Protein AF-A0A3N6DT54-F1 (afdb_monomer_lite)

Structure (mmCIF, N/CA/C/O backbone):
data_AF-A0A3N6DT54-F1
#
_entry.id   AF-A0A3N6DT54-F1
#
loop_
_atom_site.group_PDB
_atom_site.id
_atom_site.type_symbol
_atom_site.label_atom_id
_atom_site.label_alt_id
_atom_site.label_comp_id
_atom_site.label_asym_id
_atom_site.label_entity_id
_atom_site.label_seq_id
_atom_site.pdbx_PDB_ins_code
_atom_site.Cartn_x
_atom_site.Cartn_y
_atom_site.Cartn_z
_atom_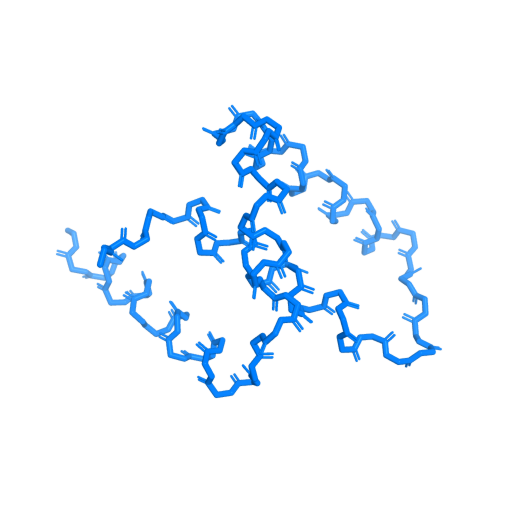site.occupancy
_atom_site.B_iso_or_equiv
_atom_site.auth_seq_id
_atom_site.auth_comp_id
_atom_site.auth_asym_id
_atom_site.auth_atom_id
_atom_site.pdbx_PDB_model_num
ATOM 1 N N . MET A 1 1 ? -15.898 -10.345 5.228 1.00 49.28 1 MET A N 1
ATOM 2 C CA . MET A 1 1 ? -15.468 -9.202 6.054 1.00 49.28 1 MET A CA 1
ATOM 3 C C . MET A 1 1 ? -15.110 -8.127 5.058 1.00 49.28 1 MET A C 1
ATOM 5 O O . MET A 1 1 ? -14.227 -8.375 4.251 1.00 49.28 1 MET A O 1
ATOM 9 N N . GLU A 1 2 ? -15.893 -7.058 5.010 1.00 63.28 2 GLU A N 1
ATOM 10 C CA . GLU A 1 2 ? -15.656 -5.929 4.107 1.00 63.28 2 GLU A CA 1
ATOM 11 C C . GLU A 1 2 ? -14.332 -5.261 4.497 1.00 63.28 2 GLU A C 1
ATOM 13 O O . GLU A 1 2 ? -14.044 -5.115 5.690 1.00 63.28 2 GLU A O 1
ATOM 18 N N . LEU A 1 3 ? -13.483 -4.960 3.518 1.00 71.81 3 LEU A N 1
ATOM 19 C CA . LEU A 1 3 ? -12.231 -4.256 3.768 1.00 71.81 3 LEU A CA 1
ATOM 20 C C . LEU A 1 3 ? -12.515 -2.764 3.765 1.00 71.81 3 LEU A C 1
ATOM 22 O O . LEU A 1 3 ? -13.097 -2.251 2.816 1.00 71.81 3 LEU A O 1
ATOM 26 N N . ASP A 1 4 ? -12.049 -2.056 4.792 1.00 86.31 4 ASP A N 1
ATOM 27 C CA . ASP A 1 4 ? -11.989 -0.604 4.681 1.00 86.31 4 ASP A CA 1
ATOM 28 C C . ASP A 1 4 ? -10.957 -0.191 3.618 1.00 86.31 4 ASP A C 1
ATOM 30 O O . ASP A 1 4 ? -10.023 -0.931 3.289 1.00 86.31 4 ASP A O 1
ATOM 34 N N . GLN A 1 5 ? -11.116 1.021 3.088 1.00 87.06 5 GLN A N 1
ATOM 35 C CA . GLN A 1 5 ? -10.275 1.550 2.0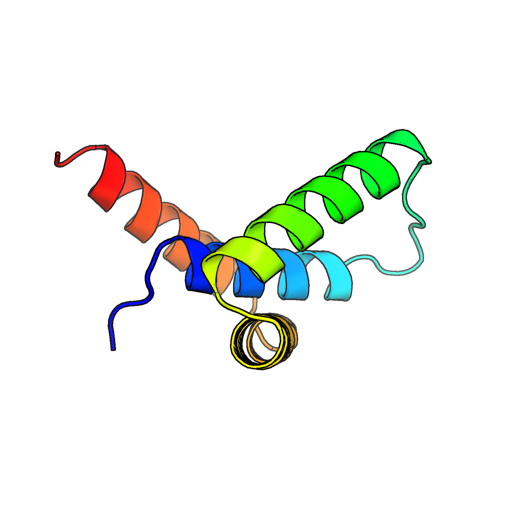10 1.00 87.06 5 GLN A CA 1
ATOM 36 C C . GLN A 1 5 ? -8.774 1.514 2.345 1.00 87.06 5 GLN A C 1
ATOM 38 O O . GL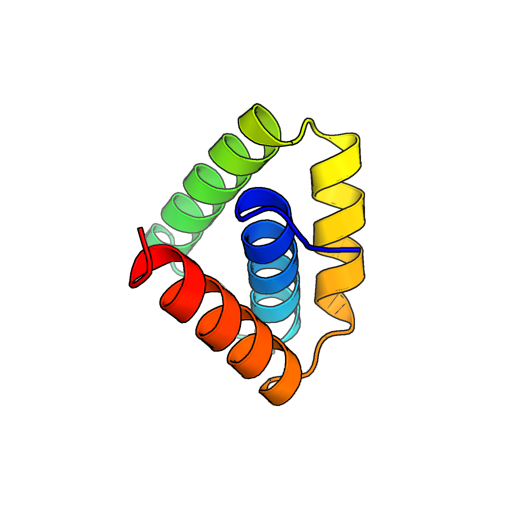N A 1 5 ? -7.945 1.325 1.454 1.00 87.06 5 GLN A O 1
ATOM 43 N N . GLY A 1 6 ? -8.406 1.667 3.622 1.00 91.69 6 GLY A N 1
ATOM 44 C CA . GLY A 1 6 ? -7.017 1.586 4.067 1.00 91.69 6 GLY A CA 1
ATOM 45 C C . GLY A 1 6 ? -6.464 0.167 3.951 1.00 91.69 6 GLY A C 1
ATOM 46 O O . GLY A 1 6 ? -5.368 -0.022 3.422 1.00 91.69 6 GLY A O 1
ATOM 47 N N . ALA A 1 7 ? -7.224 -0.833 4.398 1.00 94.12 7 ALA A N 1
ATOM 48 C CA . ALA A 1 7 ? -6.855 -2.241 4.276 1.00 94.12 7 ALA A CA 1
ATOM 49 C C . ALA A 1 7 ? -6.748 -2.675 2.803 1.00 94.12 7 ALA A C 1
ATOM 51 O O . ALA A 1 7 ? -5.770 -3.324 2.423 1.00 94.12 7 ALA A O 1
ATOM 52 N N . THR A 1 8 ? -7.689 -2.246 1.954 1.00 94.75 8 THR A N 1
ATOM 53 C CA . THR A 1 8 ? -7.631 -2.487 0.504 1.00 94.75 8 THR A CA 1
ATOM 54 C C . THR A 1 8 ? -6.381 -1.863 -0.117 1.00 94.75 8 THR A C 1
ATOM 56 O O . THR A 1 8 ? -5.633 -2.542 -0.822 1.00 94.75 8 THR A O 1
ATOM 59 N N . ALA A 1 9 ? -6.079 -0.602 0.203 1.00 95.06 9 ALA A N 1
ATOM 60 C CA . ALA A 1 9 ? -4.884 0.073 -0.296 1.00 95.06 9 ALA A CA 1
ATOM 61 C C . ALA A 1 9 ? -3.577 -0.601 0.166 1.00 95.06 9 ALA A C 1
ATOM 63 O O . ALA A 1 9 ? -2.640 -0.717 -0.625 1.00 95.06 9 ALA A O 1
ATOM 64 N N . ALA A 1 10 ? -3.508 -1.084 1.413 1.00 96.56 10 ALA A N 1
ATOM 65 C CA . ALA A 1 10 ? -2.345 -1.809 1.928 1.00 96.56 10 ALA A CA 1
ATOM 66 C C . ALA A 1 10 ? -2.107 -3.130 1.177 1.00 96.56 10 ALA A C 1
ATOM 68 O O . ALA A 1 10 ? -0.975 -3.411 0.779 1.00 96.56 10 ALA A O 1
ATOM 69 N N . ARG A 1 11 ? -3.171 -3.898 0.906 1.00 96.94 11 ARG A N 1
ATOM 70 C CA . ARG A 1 11 ? -3.091 -5.134 0.108 1.00 96.94 11 ARG A CA 1
ATOM 71 C C . ARG A 1 11 ? -2.613 -4.872 -1.316 1.00 96.94 11 ARG A C 1
ATOM 73 O O . ARG A 1 11 ? -1.711 -5.555 -1.797 1.00 96.94 11 ARG A O 1
ATOM 80 N N . ILE A 1 12 ? -3.175 -3.862 -1.979 1.00 95.50 12 ILE A N 1
ATOM 81 C CA . ILE A 1 12 ? -2.793 -3.496 -3.350 1.00 95.50 12 ILE A CA 1
ATOM 82 C C . ILE A 1 12 ? -1.328 -3.048 -3.402 1.00 95.50 12 ILE A C 1
ATOM 84 O O . ILE A 1 12 ? -0.599 -3.430 -4.317 1.00 95.50 12 ILE A O 1
ATOM 88 N N . LEU A 1 13 ? -0.865 -2.279 -2.409 1.00 94.75 13 LEU A N 1
ATOM 89 C CA . LEU A 1 13 ? 0.531 -1.852 -2.334 1.00 94.75 13 LEU A CA 1
ATOM 90 C C . LEU A 1 13 ? 1.490 -3.038 -2.140 1.00 94.75 13 LEU A C 1
ATOM 92 O O . LEU A 1 13 ? 2.541 -3.076 -2.784 1.00 94.75 13 LEU A O 1
ATOM 96 N N . GLY A 1 14 ? 1.118 -4.011 -1.300 1.00 94.88 14 GLY A N 1
ATOM 97 C CA . GLY A 1 14 ? 1.854 -5.266 -1.127 1.00 94.88 14 GLY A CA 1
ATOM 98 C C . GLY A 1 14 ? 1.958 -6.060 -2.433 1.00 94.88 14 GLY A C 1
ATOM 99 O O . GLY A 1 14 ? 3.064 -6.399 -2.859 1.00 94.88 14 GLY A O 1
ATOM 100 N N . ALA A 1 15 ? 0.831 -6.262 -3.123 1.00 95.62 15 ALA A N 1
ATOM 101 C CA . ALA A 1 15 ? 0.772 -6.950 -4.416 1.00 95.62 15 ALA A CA 1
ATOM 102 C C . ALA A 1 15 ? 1.653 -6.263 -5.476 1.00 95.62 15 ALA A C 1
ATOM 104 O O . ALA A 1 15 ? 2.505 -6.892 -6.106 1.00 95.62 15 ALA A O 1
ATOM 105 N N . ALA A 1 16 ? 1.519 -4.939 -5.613 1.00 92.88 16 ALA A N 1
ATOM 106 C CA . ALA A 1 16 ? 2.312 -4.148 -6.548 1.00 92.88 16 ALA A CA 1
ATOM 107 C C . ALA A 1 16 ? 3.816 -4.217 -6.241 1.00 92.88 16 ALA A C 1
ATOM 109 O O . ALA A 1 16 ? 4.633 -4.200 -7.160 1.00 92.88 16 ALA A O 1
ATOM 110 N N . GLY A 1 17 ? 4.197 -4.301 -4.962 1.00 90.94 17 GLY A N 1
ATOM 111 C CA . GLY A 1 17 ? 5.579 -4.542 -4.550 1.00 90.94 17 GLY A CA 1
ATOM 112 C C . GLY A 1 17 ? 6.101 -5.908 -5.001 1.00 90.94 17 GLY A C 1
ATOM 113 O O . GLY A 1 17 ? 7.208 -5.981 -5.529 1.00 90.94 17 GLY A O 1
ATOM 114 N N . ALA A 1 18 ? 5.299 -6.965 -4.846 1.00 90.88 18 ALA A N 1
ATOM 115 C CA . ALA A 1 18 ? 5.674 -8.335 -5.199 1.00 90.88 18 ALA A CA 1
ATOM 116 C C . ALA A 1 18 ? 5.871 -8.545 -6.711 1.00 90.88 18 ALA A C 1
ATOM 118 O O . ALA A 1 18 ? 6.732 -9.321 -7.121 1.00 90.88 18 ALA A O 1
ATOM 119 N N . TRP A 1 19 ? 5.108 -7.843 -7.553 1.00 91.00 19 TRP A N 1
ATOM 120 C CA . TRP A 1 19 ? 5.192 -7.999 -9.011 1.00 91.00 19 TRP A CA 1
ATOM 121 C C . TRP A 1 19 ? 6.335 -7.227 -9.670 1.00 91.00 19 TRP A C 1
ATOM 123 O O . TRP A 1 19 ? 6.586 -7.412 -10.863 1.00 91.00 19 TRP A O 1
ATOM 133 N N . ARG A 1 20 ? 7.051 -6.368 -8.933 1.00 86.50 20 ARG A N 1
ATOM 134 C CA . ARG A 1 20 ? 8.238 -5.682 -9.463 1.00 86.50 20 ARG A CA 1
ATOM 135 C C . ARG A 1 20 ? 9.417 -6.651 -9.550 1.00 86.50 20 ARG A C 1
ATOM 137 O O . ARG A 1 20 ? 10.335 -6.605 -8.739 1.00 86.50 20 ARG A O 1
ATOM 1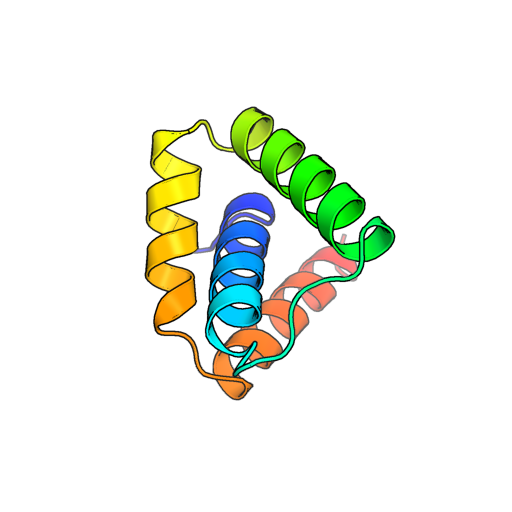44 N N . VAL A 1 21 ? 9.404 -7.507 -10.568 1.00 76.69 21 VAL A N 1
ATOM 145 C CA . VAL A 1 21 ? 10.542 -8.361 -10.924 1.00 76.69 21 VAL A CA 1
ATOM 146 C C . VAL A 1 21 ? 11.626 -7.485 -11.553 1.00 76.69 21 VAL A C 1
ATOM 148 O O . VAL A 1 21 ? 11.409 -6.883 -12.603 1.00 76.69 21 VAL A O 1
ATOM 151 N N . ASP A 1 22 ? 12.766 -7.365 -10.871 1.00 72.38 22 ASP A N 1
ATOM 152 C CA . ASP A 1 22 ? 14.006 -6.724 -11.345 1.00 72.38 22 ASP A CA 1
ATOM 153 C C . ASP A 1 22 ? 13.895 -5.263 -11.820 1.00 72.38 22 ASP A C 1
ATOM 155 O O . ASP A 1 22 ? 14.794 -4.729 -12.471 1.00 72.38 22 ASP A O 1
ATOM 159 N N . SER A 1 23 ? 12.812 -4.576 -11.454 1.00 83.88 23 SER A N 1
ATOM 160 C CA . SER A 1 23 ? 12.602 -3.166 -11.771 1.00 83.88 23 SER A CA 1
ATOM 161 C C . SER A 1 23 ? 12.642 -2.330 -10.492 1.00 83.88 23 SER A C 1
ATOM 163 O O . SER A 1 23 ? 11.603 -2.146 -9.845 1.00 83.88 23 SER A O 1
ATOM 165 N N . PRO A 1 24 ? 13.814 -1.809 -10.085 1.00 85.94 24 PRO A N 1
ATOM 166 C CA . PRO A 1 24 ? 13.892 -0.906 -8.945 1.00 85.94 24 PRO A CA 1
ATOM 167 C C . PRO A 1 24 ? 13.056 0.349 -9.204 1.00 85.94 24 PRO A C 1
ATOM 169 O O . PRO A 1 24 ? 12.894 0.787 -10.345 1.00 85.94 24 PRO A O 1
ATOM 172 N N . ARG A 1 25 ? 12.499 0.923 -8.136 1.00 90.62 25 ARG A N 1
ATOM 173 C CA . ARG A 1 25 ? 11.793 2.202 -8.224 1.00 90.62 25 ARG A CA 1
ATOM 174 C C . ARG A 1 25 ? 12.783 3.320 -8.527 1.00 90.62 25 ARG A C 1
ATOM 176 O O . ARG A 1 25 ? 13.888 3.359 -7.986 1.00 90.62 25 ARG A O 1
ATOM 183 N N . SER A 1 26 ? 12.366 4.262 -9.361 1.00 93.50 26 SER A N 1
ATOM 184 C CA . SER A 1 26 ? 12.985 5.581 -9.409 1.00 93.50 26 SER A CA 1
ATOM 185 C C . SER A 1 26 ? 12.830 6.286 -8.056 1.00 93.50 26 SER A C 1
ATOM 187 O O . SER A 1 26 ? 11.928 5.984 -7.274 1.00 93.50 26 SER A O 1
ATOM 189 N N . ALA A 1 27 ? 13.674 7.285 -7.787 1.00 95.25 27 ALA A N 1
ATOM 190 C CA . ALA A 1 27 ? 13.592 8.058 -6.546 1.00 95.25 27 ALA A CA 1
ATOM 191 C C . ALA A 1 27 ? 12.213 8.720 -6.340 1.00 95.25 27 ALA A C 1
ATOM 193 O O . ALA A 1 27 ? 11.734 8.826 -5.211 1.00 95.25 27 ALA A O 1
ATOM 194 N N . ALA A 1 28 ? 11.557 9.140 -7.427 1.00 95.31 28 ALA A N 1
ATOM 195 C CA . ALA A 1 28 ? 10.224 9.731 -7.371 1.00 95.31 28 ALA A CA 1
ATOM 196 C C . ALA A 1 28 ? 9.152 8.699 -6.983 1.00 95.31 28 ALA A C 1
ATOM 198 O O . ALA A 1 28 ? 8.325 8.979 -6.118 1.00 95.31 28 ALA A O 1
ATOM 199 N N . GLU A 1 29 ? 9.186 7.503 -7.577 1.00 93.19 29 GLU A N 1
ATOM 200 C CA . GLU A 1 29 ? 8.285 6.402 -7.212 1.00 93.19 29 GLU A CA 1
ATOM 201 C C . GLU A 1 29 ? 8.504 5.961 -5.758 1.00 93.19 29 GLU A C 1
ATOM 203 O O . GLU A 1 29 ? 7.541 5.763 -5.021 1.00 93.19 29 GLU A O 1
ATOM 208 N N . GLU A 1 30 ? 9.758 5.853 -5.315 1.00 94.75 30 GLU A N 1
ATOM 209 C CA . GLU A 1 30 ? 10.083 5.454 -3.941 1.00 94.75 30 GLU A CA 1
ATOM 210 C C . GLU A 1 30 ? 9.587 6.485 -2.915 1.00 94.75 30 GLU A C 1
ATOM 212 O O . GLU A 1 30 ? 9.034 6.123 -1.875 1.00 94.75 30 GLU A O 1
ATOM 217 N N . SER A 1 31 ? 9.698 7.780 -3.231 1.00 96.19 31 SER A N 1
ATOM 218 C CA . SER A 1 31 ? 9.147 8.852 -2.396 1.00 96.19 31 SER A CA 1
ATOM 219 C C . SER A 1 31 ? 7.620 8.772 -2.287 1.00 96.19 31 SER A C 1
ATOM 221 O O . SER A 1 31 ? 7.072 8.912 -1.191 1.00 96.19 31 SER A O 1
ATOM 223 N N . GLN A 1 32 ? 6.928 8.494 -3.396 1.00 95.12 32 GLN A N 1
ATOM 224 C CA . GLN A 1 32 ? 5.471 8.333 -3.402 1.00 95.12 32 GLN A CA 1
ATOM 225 C C . GLN A 1 32 ? 5.031 7.123 -2.579 1.00 95.12 32 GLN A C 1
ATOM 227 O O . GLN A 1 32 ? 4.113 7.241 -1.766 1.00 95.12 32 GLN A O 1
ATOM 232 N N . VAL A 1 33 ? 5.712 5.984 -2.738 1.00 93.94 33 VAL A N 1
ATOM 233 C CA . VAL A 1 33 ? 5.431 4.773 -1.958 1.00 93.94 33 VAL A CA 1
ATOM 234 C C . VAL A 1 33 ? 5.691 5.009 -0.478 1.00 93.94 33 VAL A C 1
ATOM 236 O O . VAL A 1 33 ? 4.830 4.701 0.336 1.00 93.94 33 VAL A O 1
ATOM 239 N N . THR A 1 34 ? 6.805 5.645 -0.118 1.00 95.88 34 THR A N 1
ATOM 240 C CA . THR A 1 34 ? 7.106 5.996 1.278 1.00 95.88 34 THR A CA 1
ATOM 241 C C . THR A 1 34 ? 6.008 6.870 1.889 1.00 95.88 34 THR A C 1
ATOM 243 O O . THR A 1 34 ? 5.542 6.604 2.998 1.00 95.88 34 THR A O 1
ATOM 246 N N . ALA A 1 35 ? 5.549 7.895 1.163 1.00 96.19 35 ALA A N 1
ATOM 247 C CA . ALA A 1 35 ? 4.479 8.774 1.628 1.00 96.19 35 ALA A CA 1
ATOM 248 C C . ALA A 1 35 ? 3.134 8.039 1.768 1.00 96.19 35 ALA A C 1
ATOM 250 O O . ALA A 1 35 ? 2.405 8.273 2.734 1.00 96.19 35 ALA A O 1
ATOM 251 N N . ALA A 1 36 ? 2.802 7.148 0.831 1.00 94.69 36 ALA A N 1
ATOM 252 C CA . ALA A 1 36 ? 1.600 6.320 0.900 1.00 94.69 36 ALA A CA 1
ATOM 253 C C . ALA A 1 36 ? 1.652 5.355 2.094 1.00 94.69 36 ALA A C 1
ATOM 255 O O . ALA A 1 36 ? 0.726 5.336 2.904 1.00 94.69 36 ALA A O 1
ATOM 256 N N . THR A 1 37 ? 2.764 4.640 2.265 1.00 95.25 37 THR A N 1
ATOM 257 C CA . THR A 1 37 ? 3.015 3.742 3.398 1.00 95.25 37 THR A CA 1
ATOM 258 C C . THR A 1 37 ? 2.881 4.476 4.729 1.00 95.25 37 THR A C 1
ATOM 260 O O . THR A 1 37 ? 2.172 4.006 5.614 1.00 95.25 37 THR A O 1
ATOM 263 N N . ALA A 1 38 ? 3.472 5.667 4.870 1.00 95.75 38 ALA A N 1
ATOM 264 C CA . ALA A 1 38 ? 3.350 6.463 6.091 1.00 95.75 38 ALA A CA 1
ATOM 265 C C . ALA A 1 38 ? 1.887 6.810 6.424 1.00 95.75 38 ALA A C 1
ATOM 267 O O . ALA A 1 38 ? 1.463 6.658 7.569 1.00 95.75 38 ALA A O 1
ATOM 268 N N . ARG A 1 39 ? 1.091 7.212 5.422 1.00 95.88 39 ARG A N 1
ATOM 269 C CA . ARG A 1 39 ? -0.344 7.492 5.604 1.00 95.88 39 ARG A CA 1
ATOM 270 C C . ARG A 1 39 ? -1.116 6.246 6.036 1.00 95.88 39 ARG A C 1
ATOM 272 O O . ARG A 1 39 ? -1.944 6.337 6.939 1.00 95.88 39 ARG A O 1
ATOM 279 N N . LEU A 1 40 ? -0.824 5.091 5.439 1.00 95.69 40 LEU A N 1
ATOM 280 C CA . LEU A 1 40 ? -1.463 3.822 5.798 1.00 95.69 40 LEU A CA 1
ATOM 281 C C . LEU A 1 40 ? -1.079 3.365 7.210 1.00 95.69 40 LEU A C 1
ATOM 283 O O . LEU A 1 40 ? -1.952 2.942 7.964 1.00 95.69 40 LEU A O 1
ATOM 287 N N . HIS A 1 41 ? 0.182 3.531 7.616 1.00 94.69 41 HIS A N 1
ATOM 288 C CA . HIS A 1 41 ? 0.612 3.288 8.996 1.00 94.69 41 HIS A CA 1
ATOM 289 C C . HIS A 1 41 ? -0.122 4.184 9.998 1.00 94.69 41 HIS A C 1
ATOM 291 O O . HIS A 1 41 ? -0.498 3.710 11.068 1.00 94.69 41 HIS A O 1
ATOM 297 N N . THR A 1 42 ? -0.343 5.461 9.670 1.00 95.06 42 THR A N 1
ATOM 298 C CA . THR A 1 42 ? -1.132 6.368 10.516 1.00 95.06 42 THR A CA 1
ATOM 299 C C . THR A 1 42 ? -2.598 5.942 10.600 1.00 95.06 42 THR A C 1
ATOM 301 O O . THR A 1 42 ? -3.169 5.978 11.685 1.00 95.06 42 THR A O 1
ATOM 304 N N . ALA A 1 43 ? -3.204 5.533 9.483 1.00 94.62 43 ALA A N 1
ATOM 305 C CA . ALA A 1 43 ? -4.624 5.192 9.424 1.00 94.62 43 ALA A CA 1
ATOM 306 C C . ALA A 1 43 ? -4.955 3.830 10.061 1.00 94.62 43 ALA A C 1
ATOM 308 O O . ALA A 1 43 ? -5.935 3.709 10.791 1.00 94.62 43 ALA A O 1
ATOM 309 N N . LEU A 1 44 ? -4.145 2.803 9.794 1.00 94.62 44 LEU A N 1
ATOM 310 C CA . LEU A 1 44 ? -4.400 1.421 10.222 1.00 94.62 44 LEU A CA 1
ATOM 311 C C . LEU A 1 44 ? -3.685 1.052 11.526 1.00 94.62 44 LEU A C 1
ATOM 313 O O . LEU A 1 44 ? -4.071 0.101 12.207 1.00 94.62 44 LEU A O 1
ATOM 317 N N . GLY A 1 45 ? -2.619 1.779 11.857 1.00 96.06 45 GLY A N 1
ATOM 318 C CA . GLY A 1 45 ? -1.613 1.347 12.816 1.00 96.06 45 GLY A CA 1
ATOM 319 C C . GLY A 1 45 ? -0.611 0.353 12.199 1.00 96.06 45 GLY A C 1
ATOM 320 O O . GLY A 1 45 ? -0.941 -0.353 11.241 1.00 96.06 45 GLY A O 1
ATOM 321 N N . PRO A 1 46 ? 0.618 0.246 12.748 1.00 92.94 46 PRO A N 1
ATOM 322 C CA . PRO A 1 46 ? 1.683 -0.552 12.137 1.00 92.94 46 PRO A CA 1
ATOM 323 C C . PRO A 1 46 ? 1.357 -2.030 11.956 1.00 92.94 46 PRO A C 1
ATOM 325 O O . PRO A 1 46 ? 1.529 -2.561 10.866 1.00 92.94 46 PRO A O 1
ATOM 328 N N . ARG A 1 47 ? 0.809 -2.668 12.995 1.00 96.06 47 ARG A N 1
ATOM 329 C CA . ARG A 1 47 ? 0.490 -4.099 12.967 1.00 96.06 47 ARG A CA 1
ATOM 330 C C . ARG A 1 47 ? -0.512 -4.442 11.865 1.00 96.06 47 ARG A C 1
ATOM 332 O O . ARG A 1 47 ? -0.280 -5.356 11.087 1.00 96.06 47 ARG A O 1
ATOM 339 N N . ARG A 1 48 ? -1.618 -3.696 11.790 1.00 95.75 48 ARG A N 1
ATOM 340 C CA . ARG A 1 48 ? -2.664 -3.962 10.798 1.00 95.75 48 ARG A CA 1
ATOM 341 C C . ARG A 1 48 ? -2.164 -3.675 9.383 1.00 95.75 48 ARG A C 1
ATOM 343 O O . ARG A 1 48 ? -2.457 -4.444 8.482 1.00 95.75 48 ARG A O 1
ATOM 350 N N . TYR A 1 49 ? -1.372 -2.620 9.187 1.00 96.00 49 TYR A N 1
ATOM 351 C CA . TYR A 1 49 ? -0.737 -2.376 7.891 1.00 96.00 49 TYR A CA 1
ATOM 352 C C . TYR A 1 49 ? 0.139 -3.558 7.444 1.00 96.00 49 TYR A C 1
ATOM 354 O O . TYR A 1 49 ? 0.017 -3.998 6.304 1.00 96.00 49 TYR A O 1
ATOM 362 N N . GLU A 1 50 ? 0.998 -4.082 8.323 1.00 96.31 50 GLU A N 1
ATOM 363 C CA . GLU A 1 50 ? 1.876 -5.214 8.000 1.00 96.31 50 GLU A CA 1
ATOM 364 C C . GLU A 1 50 ? 1.080 -6.486 7.679 1.00 96.31 50 GLU A C 1
ATOM 366 O O . GLU A 1 50 ? 1.389 -7.162 6.699 1.00 96.31 50 GLU A O 1
ATOM 371 N N . GLU A 1 51 ? 0.029 -6.777 8.452 1.00 97.06 51 GLU A N 1
ATOM 372 C CA . GLU A 1 51 ? -0.885 -7.902 8.213 1.00 97.06 51 GLU A CA 1
ATOM 373 C C . GLU A 1 51 ? -1.541 -7.804 6.826 1.00 97.06 51 GLU A C 1
ATOM 375 O O . GLU A 1 51 ? -1.468 -8.741 6.031 1.00 97.06 51 GLU A O 1
ATOM 380 N N . GLU A 1 52 ? -2.140 -6.656 6.504 1.00 97.31 52 GLU A N 1
ATOM 381 C CA . GLU A 1 52 ? -2.831 -6.461 5.227 1.00 97.31 52 GLU A CA 1
ATOM 382 C C . GLU A 1 52 ? -1.852 -6.421 4.042 1.00 97.31 52 GLU A C 1
ATOM 384 O O . GLU A 1 52 ? -2.115 -7.016 2.999 1.00 97.31 52 GLU A O 1
ATOM 389 N N . SER A 1 53 ? -0.688 -5.789 4.202 1.00 96.00 53 SER A N 1
ATOM 390 C CA . SER A 1 53 ? 0.365 -5.773 3.178 1.00 96.00 53 SER A CA 1
ATOM 391 C C . SER A 1 53 ? 0.879 -7.185 2.871 1.00 96.00 53 SER A C 1
ATOM 393 O O . SER A 1 53 ? 1.019 -7.551 1.703 1.00 96.00 53 SER A O 1
ATOM 395 N N . ALA A 1 54 ? 1.075 -8.016 3.901 1.00 96.81 54 ALA A N 1
ATOM 396 C CA . ALA A 1 54 ? 1.488 -9.408 3.741 1.00 96.81 54 ALA A CA 1
ATOM 397 C C . ALA A 1 54 ? 0.428 -10.255 3.020 1.00 96.81 54 ALA A C 1
ATOM 399 O O . ALA A 1 54 ? 0.779 -11.055 2.153 1.00 96.81 54 ALA A O 1
ATOM 400 N N . LEU A 1 55 ? -0.860 -10.056 3.323 1.00 96.00 55 LEU A N 1
ATOM 401 C CA . LEU A 1 55 ? -1.954 -10.691 2.576 1.00 96.00 55 LEU A CA 1
ATOM 402 C C . LEU A 1 55 ? -1.957 -10.257 1.103 1.00 96.00 55 LEU A C 1
ATOM 404 O O . LEU A 1 55 ? -2.221 -11.071 0.221 1.00 96.00 55 LEU A O 1
ATOM 408 N N . GLY A 1 56 ? -1.600 -8.998 0.840 1.00 96.12 56 GLY A N 1
ATOM 409 C CA . GLY A 1 56 ? -1.428 -8.446 -0.501 1.00 96.12 56 GLY A CA 1
ATOM 410 C C . GLY A 1 56 ? -0.410 -9.190 -1.366 1.00 96.12 56 GLY A C 1
ATOM 411 O O . GLY A 1 56 ? -0.613 -9.320 -2.568 1.00 96.12 56 GLY A O 1
ATOM 412 N N . LEU A 1 57 ? 0.654 -9.738 -0.770 1.00 95.38 57 LEU A N 1
ATOM 413 C CA . LEU A 1 57 ? 1.703 -10.464 -1.503 1.00 95.38 57 LEU A CA 1
ATOM 414 C C . LEU A 1 57 ? 1.175 -11.696 -2.254 1.00 95.38 57 LEU A C 1
ATOM 416 O O . LEU A 1 57 ? 1.785 -12.118 -3.234 1.00 95.38 57 LEU A O 1
ATOM 420 N N . GLY A 1 58 ? 0.076 -12.286 -1.775 1.00 94.19 58 GLY A N 1
ATOM 421 C CA . GLY A 1 58 ? -0.552 -13.460 -2.380 1.00 94.19 58 GLY A CA 1
ATOM 422 C C . GLY A 1 58 ? -1.596 -13.138 -3.446 1.00 94.19 58 GLY A C 1
ATOM 423 O O . GLY A 1 58 ? -2.117 -14.072 -4.050 1.00 94.19 58 GLY A O 1
ATOM 424 N N . LEU A 1 59 ? -1.916 -11.859 -3.667 1.00 96.12 59 LEU A N 1
ATOM 425 C CA . LEU A 1 59 ? -2.953 -11.479 -4.618 1.00 96.12 59 LEU A CA 1
ATOM 426 C C . LEU A 1 59 ? -2.481 -11.629 -6.062 1.00 96.12 59 LEU A C 1
ATOM 428 O O . LEU A 1 59 ? -1.346 -11.313 -6.429 1.00 96.12 59 LEU A O 1
ATOM 432 N N . THR A 1 60 ? -3.412 -12.063 -6.897 1.00 94.94 60 THR A N 1
ATOM 433 C CA . THR A 1 60 ? -3.302 -12.069 -8.352 1.00 94.94 60 THR A CA 1
ATOM 434 C C . THR A 1 60 ? -3.732 -10.718 -8.943 1.00 94.94 60 THR A C 1
ATOM 436 O O . THR A 1 60 ? -4.445 -9.947 -8.292 1.00 94.94 60 THR A O 1
ATOM 439 N N . PRO A 1 61 ? -3.332 -10.404 -10.191 1.00 94.19 61 PRO A N 1
ATOM 440 C CA . PRO A 1 61 ? -3.810 -9.210 -10.887 1.00 94.19 61 PRO A CA 1
ATOM 441 C C . PRO A 1 61 ? -5.338 -9.098 -10.949 1.00 94.19 61 PRO A C 1
ATOM 443 O O . PRO A 1 61 ? -5.869 -8.011 -10.731 1.00 94.19 61 PRO A O 1
ATOM 446 N N . ASP A 1 62 ? -6.041 -10.210 -11.176 1.00 96.19 62 ASP A N 1
ATOM 447 C CA . ASP A 1 62 ? -7.506 -10.228 -11.254 1.00 96.19 62 ASP A CA 1
ATOM 448 C C . ASP A 1 62 ? -8.157 -9.908 -9.901 1.00 96.19 62 ASP A C 1
ATOM 450 O O . ASP A 1 62 ? -9.110 -9.134 -9.838 1.00 96.19 62 ASP A O 1
ATOM 454 N N . GLU A 1 63 ? -7.610 -10.428 -8.799 1.00 95.81 63 GLU A N 1
ATOM 455 C CA . GLU A 1 63 ? -8.089 -10.101 -7.451 1.00 95.81 63 GLU A CA 1
ATOM 456 C C . GLU A 1 63 ? -7.850 -8.627 -7.101 1.00 95.81 63 GLU A C 1
ATOM 458 O O . GLU A 1 63 ? -8.703 -7.993 -6.482 1.00 95.81 63 GLU A O 1
ATOM 463 N N . VAL A 1 64 ? -6.726 -8.044 -7.530 1.00 95.06 64 VAL A N 1
ATOM 464 C CA . VAL A 1 64 ? -6.468 -6.604 -7.360 1.00 95.06 64 VAL A CA 1
ATOM 465 C C . VAL A 1 64 ? -7.442 -5.755 -8.182 1.00 95.06 64 VAL A C 1
ATOM 467 O O . VAL A 1 64 ? -7.924 -4.738 -7.685 1.00 95.06 64 VAL A O 1
ATOM 470 N N . LEU A 1 65 ? -7.769 -6.161 -9.412 1.00 95.12 65 LEU A N 1
ATOM 471 C CA . LEU A 1 65 ? -8.766 -5.470 -10.237 1.00 95.12 65 LEU A CA 1
ATOM 472 C C . LEU A 1 65 ? -10.168 -5.540 -9.627 1.00 95.12 65 LEU A C 1
ATOM 474 O O . LEU A 1 65 ? -10.886 -4.539 -9.656 1.00 95.12 65 LEU A O 1
ATOM 478 N N . ALA A 1 66 ? -10.542 -6.681 -9.046 1.00 94.00 66 ALA A N 1
ATOM 479 C CA . ALA A 1 66 ? -11.799 -6.822 -8.319 1.00 94.00 66 ALA A CA 1
ATOM 480 C C . ALA A 1 66 ? -11.853 -5.855 -7.124 1.00 94.00 66 ALA A C 1
ATOM 482 O O . ALA A 1 66 ? -12.763 -5.037 -7.046 1.00 94.00 66 ALA A O 1
ATOM 483 N N . LEU A 1 67 ? -10.812 -5.834 -6.279 1.00 92.81 67 LEU A N 1
ATOM 484 C CA . LEU A 1 67 ? -10.721 -4.912 -5.137 1.00 92.81 67 LEU A CA 1
ATOM 485 C C . LEU A 1 67 ? -10.826 -3.432 -5.539 1.00 92.81 67 LEU A C 1
ATOM 487 O O . LEU A 1 67 ? -11.445 -2.632 -4.834 1.00 92.81 67 LEU A O 1
ATOM 491 N N . LEU A 1 68 ? -10.203 -3.051 -6.657 1.00 91.88 68 LEU A N 1
ATOM 492 C CA . LEU A 1 68 ? -10.268 -1.687 -7.184 1.00 91.88 68 LEU A CA 1
ATOM 493 C C . LEU A 1 68 ? -11.660 -1.334 -7.708 1.00 91.88 68 LEU A C 1
ATOM 495 O O . LEU A 1 68 ? -12.096 -0.198 -7.536 1.00 91.88 68 LEU A O 1
ATOM 499 N N . THR A 1 69 ? -1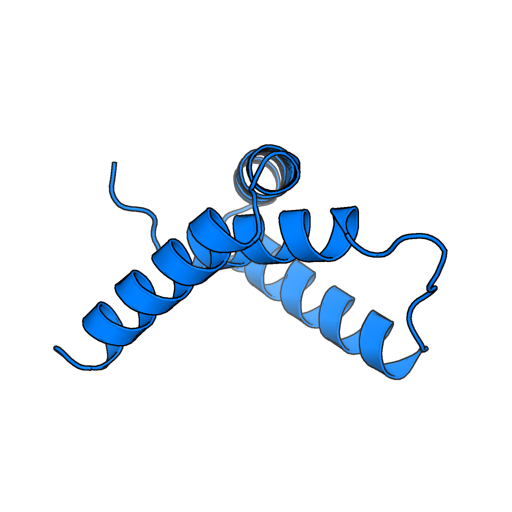2.332 -2.294 -8.342 1.00 92.06 69 THR A N 1
ATOM 500 C CA . THR A 1 69 ? -13.686 -2.121 -8.876 1.00 92.06 69 THR A CA 1
ATOM 501 C C . THR A 1 69 ? -14.676 -1.925 -7.736 1.00 92.06 69 THR A C 1
ATOM 503 O O . THR A 1 69 ? -15.361 -0.906 -7.717 1.00 92.06 69 THR A O 1
ATOM 506 N N . ASP A 1 70 ? -14.647 -2.808 -6.735 1.00 87.81 70 ASP A N 1
ATOM 507 C CA . ASP A 1 70 ? -15.498 -2.719 -5.543 1.00 87.81 70 ASP A CA 1
ATOM 508 C C . ASP A 1 70 ? -15.308 -1.362 -4.835 1.00 87.81 70 ASP A C 1
ATOM 510 O O . ASP A 1 70 ? -16.262 -0.638 -4.563 1.00 87.81 70 ASP A O 1
ATOM 514 N N . THR A 1 71 ? -14.051 -0.940 -4.640 1.00 86.81 71 THR A N 1
ATOM 515 C CA . THR A 1 71 ? -13.744 0.362 -4.017 1.00 86.81 71 THR A CA 1
ATOM 516 C C . THR A 1 71 ? -14.252 1.546 -4.853 1.00 86.81 71 THR A C 1
ATOM 518 O O . THR A 1 71 ? -14.662 2.571 -4.306 1.00 86.81 71 THR A O 1
ATOM 521 N N . ALA A 1 72 ? -14.190 1.454 -6.184 1.00 86.62 72 ALA A N 1
ATOM 522 C CA . ALA A 1 72 ? -14.658 2.514 -7.073 1.00 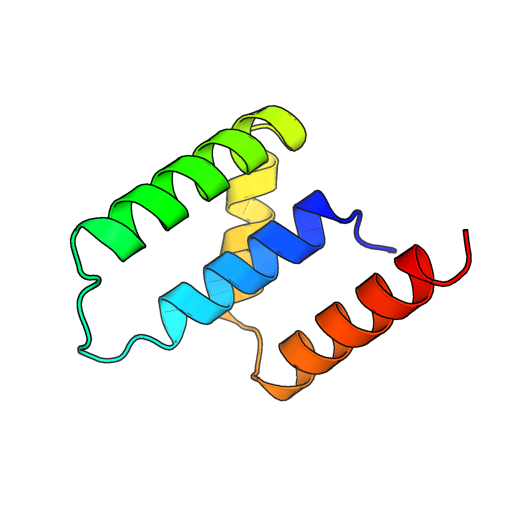86.62 72 ALA A CA 1
ATOM 523 C C . ALA A 1 72 ? -16.189 2.628 -7.076 1.00 86.62 72 ALA A C 1
ATOM 525 O O . ALA A 1 72 ? -16.715 3.743 -7.151 1.00 86.62 72 ALA A O 1
ATOM 526 N N . GLU A 1 73 ? -16.895 1.502 -6.976 1.00 86.00 73 GLU A N 1
ATOM 527 C CA . GLU A 1 73 ? -18.349 1.464 -6.822 1.00 86.00 73 GLU A CA 1
ATOM 528 C C . GLU A 1 73 ? -18.776 2.109 -5.499 1.00 86.00 73 GLU A C 1
ATOM 530 O O . GLU A 1 73 ? -19.629 2.999 -5.516 1.00 86.00 73 GLU A O 1
ATOM 535 N N . ASP A 1 74 ? -18.103 1.784 -4.391 1.00 81.62 74 ASP A N 1
ATOM 536 C CA . ASP A 1 74 ? -18.350 2.403 -3.080 1.00 81.62 74 ASP A CA 1
ATOM 537 C C . ASP A 1 74 ? -18.165 3.929 -3.104 1.00 81.62 74 ASP A C 1
ATOM 539 O O . ASP A 1 74 ? -18.945 4.677 -2.515 1.00 81.62 74 ASP A O 1
ATOM 543 N N . LEU A 1 75 ? -17.144 4.417 -3.815 1.00 78.50 75 LEU A N 1
ATOM 544 C CA . LEU A 1 75 ? -16.886 5.854 -3.972 1.00 78.50 75 LEU A CA 1
ATOM 545 C C . LEU A 1 75 ? -17.900 6.552 -4.888 1.00 78.50 75 LEU A C 1
ATOM 547 O O . LEU A 1 75 ? -18.120 7.755 -4.749 1.00 78.50 75 LEU A O 1
ATOM 551 N N . SER A 1 76 ? -18.482 5.820 -5.837 1.00 75.56 76 SER A N 1
ATOM 552 C CA . SER A 1 76 ? -19.453 6.348 -6.803 1.00 75.56 76 SER A CA 1
ATOM 553 C C . SER A 1 76 ? -20.894 6.307 -6.280 1.00 75.56 76 SER A C 1
ATOM 555 O O . SER A 1 76 ? -21.757 6.991 -6.829 1.00 75.56 76 SER A O 1
ATOM 557 N N . GLY A 1 77 ? -21.157 5.505 -5.244 1.00 59.69 77 GLY A N 1
ATOM 558 C CA . GLY A 1 77 ? -22.469 5.302 -4.622 1.00 59.69 77 GLY A CA 1
ATOM 559 C C . GLY A 1 77 ? -22.737 6.112 -3.346 1.00 59.69 77 GLY A C 1
ATOM 560 O O . GLY A 1 77 ? -23.703 5.799 -2.649 1.00 59.69 77 GLY A O 1
ATOM 561 N N . GLY A 1 78 ? -21.904 7.112 -3.030 1.00 50.03 78 GLY A N 1
ATOM 562 C CA . GLY A 1 78 ? -22.053 8.014 -1.874 1.00 50.03 78 GLY A CA 1
ATOM 563 C C . GLY A 1 78 ? -22.909 9.250 -2.131 1.00 50.03 78 GLY A C 1
ATOM 564 O O . GLY A 1 78 ? -22.720 9.894 -3.188 1.00 50.03 78 GLY A O 1
#

Radius of gyration: 12.81 Å; chains: 1; bounding box: 36×23×25 Å

Foldseek 3Di:
DDDDPLLLLLLQLLLVVLPPDPPDDDPVRVVVSVVSLVVSCVVQNDVSSVVSSVNSNPDDPVNNVVSVVVVVVVVVVD

Secondary structure (DSSP, 8-state):
-PPPHHHHHHHHHHHHHHT-SS-PPPHHHHHHHHHHHHHHHHHH-HHHHHHHHHHHTT--HHHHHHHHHHHHHHHH--

pLDDT: mean 90.36, std 9.96, range [49.28, 97.31]

Sequence (78 aa):
MELDQGATAARILGAAGAWRVDSPRSAAEESQVTAATARLHTALGPRRYEEESALGLGLTPDEVLALLTDTAEDLSGG